Protein AF-A0A0N4VW70-F1 (afdb_monomer_lite)

Organism: Haemonchus placei (NCBI:txid6290)

pLDDT: mean 78.26, std 12.77, range [32.56, 92.62]

InterPro domains:
  IPR010796 B9-type C2 domain [PF07162] (6-115)
  IPR010796 B9-type C2 domain [PS51381] (1-99)
  IPR010796 B9-type C2 domain [PTHR12968] (7-115)

Radius of gyration: 17.06 Å; chains: 1; bounding box: 42×38×45 Å

Sequence (123 aa):
MFILFIVGGGWRVVEGAVEGQTQTDLPSVFDEAYFAHPIDLHLATKTIQGWPRIQLQVWHHDIYGRQELVGYGSLFLPSTAGEHEVLQLTCHIWRPKGSTREEVMQRFIGGGIQVCPLKLKDV

Foldseek 3Di:
DKKAKFADDFKDWPDFDRIDDFDFADPPDDPDGDRPDDGDTDMDGPDPPRAMKMKDWDWDQDPVRDIATPFIWMDGDDPDDDDDPCVPVPTDGDDDDDPPVQVVCCVPVNDHDDDDPPPPPDD

Structure (mmCIF, N/CA/C/O backbone):
data_AF-A0A0N4VW70-F1
#
_entry.id   AF-A0A0N4VW70-F1
#
loop_
_atom_site.group_PDB
_atom_site.id
_atom_site.type_symbol
_atom_site.label_atom_id
_atom_site.label_alt_id
_atom_site.label_comp_id
_atom_site.label_asym_id
_atom_site.label_entity_id
_atom_site.label_seq_id
_atom_site.pdbx_PDB_ins_code
_atom_site.Cartn_x
_atom_site.Cartn_y
_atom_site.Cartn_z
_atom_site.occupancy
_atom_site.B_iso_or_equiv
_atom_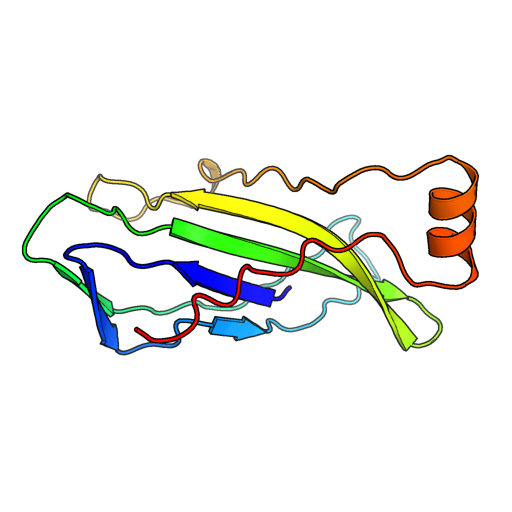site.auth_seq_id
_atom_site.auth_comp_id
_atom_site.auth_asym_id
_atom_site.auth_atom_id
_atom_site.pdbx_PDB_model_num
ATOM 1 N N . MET A 1 1 ? -0.886 0.480 -9.192 1.00 79.31 1 MET A N 1
ATOM 2 C CA . MET A 1 1 ? -0.409 0.398 -7.791 1.00 79.31 1 MET A CA 1
ATOM 3 C C . MET A 1 1 ? -1.079 -0.791 -7.128 1.00 79.31 1 MET A C 1
ATOM 5 O O . MET A 1 1 ? -2.234 -1.055 -7.422 1.00 79.31 1 MET A O 1
ATOM 9 N N . PHE A 1 2 ? -0.369 -1.527 -6.282 1.00 81.50 2 PHE A N 1
ATOM 10 C CA . PHE A 1 2 ? -0.953 -2.556 -5.425 1.00 81.50 2 PHE A CA 1
ATOM 11 C C . PHE A 1 2 ? -1.055 -2.008 -4.001 1.00 81.50 2 PHE A C 1
ATOM 13 O O . PHE A 1 2 ? -0.137 -1.333 -3.534 1.00 81.50 2 PHE A O 1
ATOM 20 N N . ILE A 1 3 ? -2.172 -2.258 -3.333 1.00 81.81 3 ILE A N 1
ATOM 21 C CA . ILE A 1 3 ? -2.476 -1.771 -1.989 1.00 81.81 3 ILE A CA 1
ATOM 22 C C . ILE A 1 3 ? -2.700 -2.989 -1.101 1.00 81.81 3 ILE A C 1
ATOM 24 O O . ILE A 1 3 ? -3.400 -3.920 -1.489 1.00 81.81 3 ILE A O 1
ATOM 28 N N . LEU A 1 4 ? -2.127 -2.960 0.097 1.00 82.69 4 LEU A N 1
ATOM 29 C CA . LEU A 1 4 ? -2.325 -3.957 1.138 1.00 82.69 4 LEU A CA 1
ATOM 30 C C . LEU A 1 4 ? -2.573 -3.254 2.476 1.00 82.69 4 LEU A C 1
ATOM 32 O O . LEU A 1 4 ? -1.771 -2.439 2.924 1.00 82.69 4 LEU A O 1
ATOM 36 N N . PHE A 1 5 ? -3.663 -3.593 3.144 1.00 81.88 5 PHE A N 1
ATOM 37 C CA . PHE A 1 5 ? -4.001 -3.133 4.481 1.00 81.88 5 PHE A CA 1
ATOM 38 C C . PHE A 1 5 ? -3.489 -4.119 5.517 1.00 81.88 5 PHE A C 1
ATOM 40 O O . PHE A 1 5 ? -3.857 -5.292 5.531 1.00 81.88 5 PHE A O 1
ATOM 47 N N . ILE A 1 6 ? -2.668 -3.613 6.433 1.00 82.50 6 ILE A N 1
ATOM 48 C CA . ILE A 1 6 ? -2.206 -4.361 7.593 1.00 82.50 6 ILE A CA 1
ATOM 49 C C . ILE A 1 6 ? -3.009 -3.901 8.806 1.00 82.50 6 ILE A C 1
ATOM 51 O O . ILE A 1 6 ? -2.887 -2.766 9.275 1.00 82.50 6 ILE A O 1
ATOM 55 N N . VAL A 1 7 ? -3.820 -4.819 9.318 1.00 81.50 7 VAL A N 1
ATOM 56 C CA . VAL A 1 7 ? -4.600 -4.683 10.550 1.00 81.50 7 VAL A CA 1
ATOM 57 C C . VAL A 1 7 ? -4.012 -5.610 11.612 1.00 81.50 7 VAL A C 1
ATOM 59 O O . VAL A 1 7 ? -3.734 -6.773 11.332 1.00 81.50 7 VAL A O 1
ATOM 62 N N . GLY A 1 8 ? -3.772 -5.098 12.822 1.00 75.00 8 GLY A N 1
ATOM 63 C CA . GLY A 1 8 ? -3.140 -5.859 13.904 1.00 75.00 8 GLY A CA 1
ATOM 64 C C . GLY A 1 8 ? -3.941 -5.857 15.207 1.00 75.00 8 GLY A C 1
ATOM 65 O O . GLY A 1 8 ? -4.747 -4.962 15.441 1.00 75.00 8 GLY A O 1
ATOM 66 N N . GLY A 1 9 ? -3.670 -6.854 16.061 1.00 68.81 9 GLY A N 1
ATOM 67 C CA . GLY A 1 9 ? -3.837 -6.901 17.531 1.00 68.81 9 GLY A CA 1
ATOM 68 C C . GLY A 1 9 ? -5.228 -6.734 18.164 1.00 68.81 9 GLY A C 1
ATOM 69 O O . GLY A 1 9 ? -5.540 -7.411 19.138 1.00 68.81 9 GLY A O 1
ATOM 70 N N . GLY A 1 10 ? -6.069 -5.850 17.643 1.00 80.44 10 GLY A N 1
ATOM 71 C CA . GLY A 1 10 ? -7.414 -5.565 18.149 1.00 80.44 10 GLY A CA 1
ATOM 72 C C . GLY A 1 10 ? -8.376 -5.024 17.093 1.00 80.44 10 GLY A C 1
ATOM 73 O O . GLY A 1 10 ? -9.562 -4.862 17.389 1.00 80.44 10 GLY A O 1
ATOM 74 N N . TRP A 1 11 ? -7.880 -4.793 15.875 1.00 87.69 11 TRP A N 1
ATOM 75 C CA . TRP A 1 11 ? -8.643 -4.317 14.731 1.00 87.69 11 TRP A CA 1
ATOM 76 C C . TRP A 1 11 ? -9.156 -5.488 13.898 1.00 87.69 11 TRP A C 1
ATOM 78 O O . TRP A 1 11 ? -8.424 -6.431 13.601 1.00 87.69 11 TRP A O 1
ATOM 88 N N . ARG A 1 12 ? -10.424 -5.416 13.504 1.00 89.56 12 ARG A N 1
ATOM 89 C CA . ARG A 1 12 ? -11.101 -6.395 12.659 1.00 89.56 12 ARG A CA 1
ATOM 90 C C . ARG A 1 12 ? -11.708 -5.692 11.458 1.00 89.56 12 ARG A C 1
ATOM 92 O O . ARG A 1 12 ? -12.385 -4.679 11.611 1.00 89.56 12 ARG A O 1
ATOM 99 N N . VAL A 1 13 ? -11.530 -6.291 10.290 1.00 90.31 13 VAL A N 1
ATOM 100 C CA . VAL A 1 13 ? -12.204 -5.874 9.061 1.00 90.31 13 VAL A CA 1
ATOM 101 C C . VAL A 1 13 ? -13.635 -6.393 9.106 1.00 90.31 13 VAL A C 1
ATOM 103 O O . VAL A 1 13 ? -13.862 -7.591 9.269 1.00 90.31 13 VAL A O 1
ATOM 106 N N . VAL A 1 14 ? -14.591 -5.474 9.059 1.00 92.62 14 VAL A N 1
ATOM 107 C CA . VAL A 1 14 ? -16.025 -5.772 9.006 1.00 92.62 14 VAL A CA 1
ATOM 108 C C . VAL A 1 14 ? -16.449 -5.963 7.556 1.00 92.62 14 VAL A C 1
ATOM 110 O O . VAL A 1 14 ? -17.165 -6.911 7.254 1.00 92.62 14 VAL A O 1
ATOM 113 N N . GLU A 1 15 ? -15.974 -5.083 6.676 1.00 90.56 15 GLU A N 1
ATOM 114 C CA . GLU A 1 15 ? -16.322 -5.049 5.260 1.00 90.56 15 GLU A CA 1
ATOM 115 C C . GLU A 1 15 ? -15.215 -4.343 4.462 1.00 90.56 15 GLU A C 1
ATOM 117 O O . GLU A 1 15 ? -14.439 -3.565 5.024 1.00 90.56 15 GLU A O 1
ATOM 122 N N . GLY A 1 16 ? -15.146 -4.615 3.159 1.00 88.94 16 GLY A N 1
ATOM 123 C CA . GLY A 1 16 ? -14.167 -4.028 2.247 1.00 88.94 16 GLY A CA 1
ATOM 124 C C . GLY A 1 16 ? -12.986 -4.947 1.939 1.00 88.94 16 GLY A C 1
ATOM 125 O O . GLY A 1 16 ? -12.798 -6.006 2.545 1.00 88.94 16 GLY A O 1
ATOM 126 N N . ALA A 1 17 ? -12.194 -4.541 0.949 1.00 86.81 17 ALA A N 1
ATOM 127 C CA . ALA A 1 17 ? -11.039 -5.300 0.489 1.00 86.81 17 ALA A CA 1
ATOM 128 C C . ALA A 1 17 ? -9.777 -4.875 1.250 1.00 86.81 17 ALA A C 1
ATOM 130 O O . ALA A 1 17 ? -9.395 -3.706 1.249 1.00 86.81 17 ALA A O 1
ATOM 131 N N . VAL A 1 18 ? -9.105 -5.841 1.880 1.00 86.81 18 VAL A N 1
ATOM 132 C CA . VAL A 1 18 ? -7.820 -5.610 2.564 1.00 86.81 18 VAL A CA 1
ATOM 133 C C . VAL A 1 18 ? -6.641 -5.578 1.605 1.00 86.81 18 VAL A C 1
ATOM 135 O O . VAL A 1 18 ? -5.570 -5.118 1.969 1.00 86.81 18 VAL A O 1
ATOM 138 N N . GLU A 1 19 ? -6.808 -6.061 0.384 1.00 88.44 19 GLU A N 1
ATOM 139 C CA . GLU A 1 19 ? -5.779 -6.029 -0.642 1.00 88.44 19 GLU A CA 1
ATOM 140 C C . GLU A 1 19 ? -6.410 -5.811 -2.010 1.00 88.44 19 GLU A C 1
ATOM 142 O O . GLU A 1 19 ? -7.575 -6.148 -2.233 1.00 88.44 19 GLU A O 1
ATOM 147 N N . GLY A 1 20 ? -5.648 -5.232 -2.931 1.00 86.38 20 GLY A N 1
ATOM 148 C CA . GLY A 1 20 ? -6.146 -4.984 -4.270 1.00 86.38 20 GLY A CA 1
ATOM 149 C C . GLY A 1 20 ? -5.144 -4.283 -5.167 1.00 86.38 20 GLY A C 1
ATOM 150 O O . GLY A 1 20 ? -4.129 -3.739 -4.729 1.00 86.38 20 GLY A O 1
ATOM 151 N N . GLN A 1 21 ? -5.457 -4.286 -6.456 1.00 86.81 21 GLN A N 1
ATOM 152 C CA . GLN A 1 21 ? -4.680 -3.603 -7.476 1.00 86.81 21 GLN A CA 1
ATOM 153 C C . GLN A 1 21 ? -5.516 -2.483 -8.088 1.00 86.81 21 GLN A C 1
ATOM 155 O O . GLN A 1 21 ? -6.641 -2.701 -8.529 1.00 86.81 21 GLN A O 1
ATOM 160 N N . THR A 1 22 ? -4.948 -1.283 -8.137 1.00 86.88 22 THR A N 1
ATOM 161 C CA . THR A 1 22 ? -5.546 -0.142 -8.832 1.00 86.88 22 THR A CA 1
ATOM 162 C C . THR A 1 22 ? -5.360 -0.265 -10.336 1.00 86.88 22 THR A C 1
ATOM 164 O O . THR A 1 22 ? -4.469 -0.978 -10.810 1.00 86.88 22 THR A O 1
ATOM 167 N N . GLN A 1 23 ? -6.103 0.549 -11.086 1.00 84.38 23 GLN A N 1
ATOM 168 C CA . GLN A 1 23 ? -5.824 0.752 -12.504 1.00 84.38 23 GLN A CA 1
ATOM 169 C C . GLN A 1 23 ? -4.378 1.222 -12.746 1.00 84.38 23 GLN A C 1
ATOM 171 O O . GLN A 1 23 ? -3.724 1.796 -11.859 1.00 84.38 23 GLN A O 1
ATOM 176 N N . THR A 1 24 ? -3.904 0.976 -13.964 1.00 85.38 24 THR A N 1
ATOM 177 C CA . THR A 1 24 ? -2.651 1.520 -14.488 1.00 85.38 24 THR A CA 1
ATOM 178 C C . THR A 1 24 ? -2.970 2.762 -15.299 1.00 85.38 24 THR A C 1
ATOM 180 O O . THR A 1 24 ? -3.727 2.689 -16.263 1.00 85.38 24 THR A O 1
ATOM 183 N N . ASP A 1 25 ? -2.388 3.886 -14.900 1.00 83.56 25 ASP A N 1
ATOM 184 C CA . ASP A 1 25 ? -2.452 5.116 -15.677 1.00 83.56 25 ASP A CA 1
ATOM 185 C C . ASP A 1 25 ? -1.410 5.091 -16.807 1.00 83.56 25 ASP A C 1
ATOM 187 O O . ASP A 1 25 ? -0.327 4.518 -16.648 1.00 83.56 25 ASP A O 1
ATOM 191 N N . LEU A 1 26 ? -1.742 5.708 -17.942 1.00 77.44 26 LEU A N 1
ATOM 192 C CA . LEU A 1 26 ? -0.814 5.971 -19.042 1.00 77.44 26 LEU A CA 1
ATOM 193 C C . LEU A 1 26 ? -0.727 7.488 -19.228 1.00 77.44 26 LEU A C 1
ATOM 195 O O . LEU A 1 26 ? -1.461 8.049 -20.053 1.00 77.44 26 LEU A O 1
ATOM 199 N N . PRO A 1 27 ? 0.157 8.164 -18.473 1.00 68.88 27 PRO A N 1
ATOM 200 C CA . PRO A 1 27 ? 0.323 9.601 -18.592 1.00 68.88 27 PRO A CA 1
ATOM 201 C C . PRO A 1 27 ? 0.853 9.932 -19.991 1.00 68.88 27 PRO A C 1
ATOM 203 O O . PRO A 1 27 ? 2.011 9.699 -20.322 1.00 68.88 27 PRO A O 1
ATOM 206 N N . SER A 1 28 ? -0.035 10.432 -20.849 1.00 63.78 28 SER A N 1
ATOM 207 C CA . SER A 1 28 ? 0.295 10.911 -22.199 1.00 63.78 28 SER A CA 1
ATOM 208 C C . SER A 1 28 ? 0.409 12.436 -22.264 1.00 63.78 28 SER A C 1
ATOM 210 O O . SER A 1 28 ? 0.938 12.968 -23.237 1.00 63.78 28 SER A O 1
ATOM 212 N N . VAL A 1 29 ? -0.086 13.133 -21.235 1.00 59.88 29 VAL A N 1
ATOM 213 C CA . VAL A 1 29 ? -0.258 14.597 -21.218 1.00 59.88 29 VAL A CA 1
ATOM 214 C C . VAL A 1 29 ? 0.318 15.253 -19.957 1.00 59.88 29 VAL A C 1
ATOM 216 O O . VAL A 1 29 ? 0.755 16.398 -20.025 1.00 59.88 29 VAL A O 1
ATOM 219 N N . PHE A 1 30 ? 0.355 14.550 -18.822 1.00 66.00 30 PHE A N 1
ATOM 220 C CA . PHE A 1 30 ? 0.825 15.084 -17.538 1.00 66.00 30 PHE A CA 1
ATOM 221 C C . PHE A 1 30 ? 2.098 14.373 -17.074 1.00 66.00 30 PHE A C 1
ATOM 223 O O . PHE A 1 30 ? 2.312 13.214 -17.411 1.00 66.00 30 PHE A O 1
ATOM 230 N N . ASP A 1 31 ? 2.921 15.064 -16.282 1.00 74.62 31 ASP A N 1
ATOM 231 C CA . ASP A 1 31 ? 4.164 14.520 -15.700 1.00 74.62 31 ASP A CA 1
ATOM 232 C C . ASP A 1 31 ? 3.899 13.678 -14.429 1.00 74.62 31 ASP A C 1
ATOM 234 O O . ASP A 1 31 ? 4.810 13.145 -13.798 1.00 74.62 31 ASP A O 1
ATOM 238 N N . GLU A 1 32 ? 2.624 13.554 -14.047 1.00 78.88 32 GLU A N 1
ATOM 239 C CA . GLU A 1 32 ? 2.146 12.839 -12.867 1.00 78.88 32 GLU A CA 1
ATOM 240 C C . GLU A 1 32 ? 1.194 11.711 -13.273 1.00 78.88 32 GLU A C 1
ATOM 242 O O . GLU A 1 32 ? 0.401 11.854 -14.205 1.00 78.88 32 GLU A O 1
ATOM 247 N N . ALA A 1 33 ? 1.258 10.594 -12.545 1.00 80.56 33 ALA A N 1
ATOM 248 C CA . ALA A 1 33 ? 0.342 9.471 -12.710 1.00 80.56 33 ALA A CA 1
ATOM 249 C C . ALA A 1 33 ? -0.743 9.506 -11.627 1.00 80.56 33 ALA A C 1
ATOM 251 O O . ALA A 1 33 ? -0.434 9.569 -10.433 1.00 80.56 33 ALA A O 1
ATOM 252 N N . TYR A 1 34 ? -2.008 9.391 -12.030 1.00 83.56 34 TYR A N 1
ATOM 253 C CA . TYR A 1 34 ? -3.149 9.398 -11.116 1.00 83.56 34 TYR A CA 1
ATOM 254 C C . TYR A 1 34 ? -3.767 8.003 -10.999 1.00 83.56 34 TYR A C 1
ATOM 256 O O . TYR A 1 34 ? -4.288 7.438 -11.958 1.00 83.56 34 TYR A O 1
ATOM 264 N N . PHE A 1 35 ? -3.769 7.437 -9.788 1.00 83.19 35 PHE A N 1
ATOM 265 C CA . PHE A 1 35 ? -4.399 6.130 -9.561 1.00 83.19 35 PHE A CA 1
ATOM 266 C C . PHE A 1 35 ? -5.928 6.200 -9.538 1.00 83.19 35 PHE A C 1
ATOM 268 O O . PHE A 1 35 ? -6.564 5.253 -9.989 1.00 83.19 35 PHE A O 1
ATOM 275 N N . ALA A 1 36 ? -6.496 7.286 -8.993 1.00 81.38 36 ALA A N 1
ATOM 276 C CA . ALA A 1 36 ? -7.938 7.571 -8.938 1.00 81.38 36 ALA A CA 1
ATOM 277 C C . ALA A 1 36 ? -8.827 6.365 -8.549 1.00 81.38 36 ALA A C 1
ATOM 279 O O . ALA A 1 36 ? -9.939 6.210 -9.048 1.00 81.38 36 ALA A O 1
ATOM 280 N N . HIS A 1 37 ? -8.330 5.489 -7.671 1.00 83.56 37 HIS A N 1
ATOM 281 C CA . HIS A 1 37 ? -9.024 4.269 -7.274 1.00 83.56 37 HIS A CA 1
ATOM 282 C C . HIS A 1 37 ? -9.647 4.461 -5.889 1.00 83.56 37 HIS A C 1
ATOM 284 O O . HIS A 1 37 ? -8.895 4.708 -4.940 1.00 83.56 37 HIS A O 1
ATOM 290 N N . PRO A 1 38 ? -10.983 4.377 -5.751 1.00 84.62 38 PRO A N 1
ATOM 291 C CA . PRO A 1 38 ? -11.623 4.485 -4.451 1.00 84.62 38 PRO A CA 1
ATOM 292 C C . PRO A 1 38 ? -11.243 3.281 -3.592 1.00 84.62 38 PRO A C 1
ATOM 294 O O . PRO A 1 38 ? -11.172 2.153 -4.079 1.00 84.62 38 PRO A O 1
ATOM 297 N N . ILE A 1 39 ? -11.001 3.527 -2.310 1.00 83.69 39 ILE A N 1
ATOM 298 C CA . ILE A 1 39 ? -10.699 2.483 -1.340 1.00 83.69 39 ILE A CA 1
ATOM 299 C C . ILE A 1 39 ? -11.706 2.614 -0.208 1.00 83.69 39 ILE A C 1
ATOM 301 O O . ILE A 1 39 ? -11.763 3.655 0.443 1.00 83.69 39 ILE A O 1
ATOM 305 N N . ASP A 1 40 ? -12.486 1.561 0.010 1.00 88.12 40 ASP A N 1
ATOM 306 C CA . ASP A 1 40 ? -13.487 1.489 1.070 1.00 88.12 40 ASP A CA 1
ATOM 307 C C . ASP A 1 40 ? -13.150 0.316 1.995 1.00 88.12 40 ASP A C 1
ATOM 309 O O . ASP A 1 40 ? -12.960 -0.821 1.545 1.00 88.12 40 ASP A O 1
ATOM 313 N N . LEU A 1 41 ? -13.004 0.6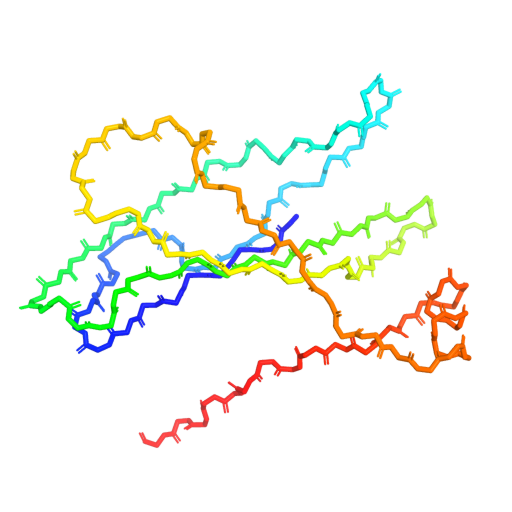16 3.285 1.00 88.38 41 LEU A N 1
ATOM 314 C CA . LEU A 1 41 ? -12.659 -0.356 4.309 1.00 88.38 41 LEU A CA 1
ATOM 315 C C . LEU A 1 41 ? -13.349 -0.001 5.623 1.00 88.38 41 LEU A C 1
ATOM 317 O O . LEU A 1 41 ? -13.068 1.026 6.244 1.00 88.38 41 LEU A O 1
ATOM 321 N N . HIS A 1 42 ? -14.189 -0.911 6.101 1.00 91.38 42 HIS A N 1
ATOM 322 C CA . HIS A 1 42 ? -14.863 -0.782 7.380 1.00 91.38 42 HIS A CA 1
ATOM 323 C C . HIS A 1 42 ? -14.100 -1.571 8.443 1.00 91.38 42 HIS A C 1
ATOM 325 O O . HIS A 1 42 ? -14.056 -2.804 8.429 1.00 91.38 42 HIS A O 1
ATOM 331 N N . LEU A 1 43 ? -13.510 -0.856 9.402 1.00 88.81 43 LEU A N 1
ATOM 332 C CA . LEU A 1 43 ? -12.783 -1.441 10.523 1.00 88.81 43 LEU A CA 1
ATOM 333 C C . LEU A 1 43 ? -13.537 -1.254 11.841 1.00 88.81 43 LEU A C 1
ATOM 335 O O . LEU A 1 43 ? -14.026 -0.172 12.148 1.00 88.81 43 LEU A O 1
ATOM 339 N N . ALA A 1 44 ? -13.555 -2.299 12.662 1.00 90.56 44 ALA A N 1
ATOM 340 C CA . ALA A 1 44 ? -14.007 -2.244 14.046 1.00 90.56 44 ALA A CA 1
ATOM 341 C C . ALA A 1 44 ? -12.850 -2.599 14.976 1.00 90.56 44 ALA A C 1
ATOM 343 O O . ALA A 1 44 ? -12.074 -3.509 14.686 1.00 90.56 44 ALA A O 1
ATOM 344 N N . THR A 1 45 ? -12.757 -1.932 16.124 1.00 90.12 45 THR A N 1
ATOM 345 C CA . THR A 1 45 ? -11.729 -2.244 17.117 1.00 90.12 45 THR A CA 1
ATOM 346 C C . THR A 1 45 ? -12.277 -2.320 18.533 1.00 90.12 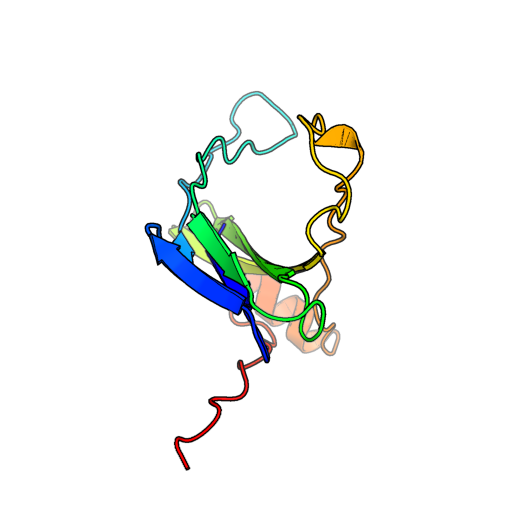45 THR A C 1
ATOM 348 O O . THR A 1 45 ? -13.264 -1.671 18.874 1.00 90.12 45 THR A O 1
ATOM 351 N N . LYS A 1 46 ? -11.614 -3.127 19.366 1.00 86.31 46 LYS A N 1
ATOM 352 C CA . LYS A 1 46 ? -11.805 -3.161 20.824 1.00 86.31 46 LYS A CA 1
ATOM 353 C C . LYS A 1 46 ? -10.645 -2.512 21.584 1.00 86.31 46 LYS A C 1
ATOM 355 O O . LYS A 1 46 ? -10.772 -2.274 22.781 1.00 86.31 46 LYS A O 1
ATOM 360 N N . THR A 1 47 ? -9.514 -2.256 20.920 1.00 85.00 47 THR A N 1
ATOM 361 C CA . THR A 1 47 ? -8.299 -1.702 21.535 1.00 85.00 47 THR A CA 1
ATOM 362 C C . THR A 1 47 ? -7.589 -0.738 20.578 1.00 85.00 47 THR A C 1
ATOM 364 O O . THR A 1 47 ? -7.722 -0.809 19.362 1.00 85.00 47 THR A O 1
ATOM 367 N N . ILE A 1 48 ? -6.791 0.183 21.109 1.00 82.31 48 ILE A N 1
ATOM 368 C CA . ILE A 1 48 ? -6.002 1.107 20.271 1.00 82.31 48 ILE A CA 1
ATOM 369 C C . ILE A 1 48 ? -4.688 0.446 19.799 1.00 82.31 48 ILE A C 1
ATOM 371 O O . ILE A 1 48 ? -4.007 0.946 18.905 1.00 82.31 48 ILE A O 1
ATOM 375 N N . GLN A 1 49 ? -4.329 -0.710 20.368 1.00 85.12 49 GLN A N 1
ATOM 376 C CA . GLN A 1 49 ? -3.118 -1.442 20.005 1.00 85.12 49 GLN A CA 1
ATOM 377 C C . GLN A 1 49 ? -3.207 -1.989 18.575 1.00 85.12 49 GLN A C 1
ATOM 379 O O . GLN A 1 49 ? -4.246 -2.491 18.154 1.00 85.12 49 GLN A O 1
ATOM 384 N N . GLY A 1 50 ? -2.093 -1.928 17.840 1.00 82.62 50 GLY A N 1
ATOM 385 C CA . GLY A 1 50 ? -2.033 -2.442 16.469 1.00 82.62 50 GLY A CA 1
ATOM 386 C C . GLY A 1 50 ? -2.750 -1.553 15.453 1.00 82.62 50 GLY A C 1
ATOM 387 O O . GLY A 1 50 ? -3.459 -2.072 14.596 1.00 82.62 50 GLY A O 1
ATOM 388 N N . TRP A 1 51 ? -2.570 -0.232 15.569 1.00 86.81 51 TRP A N 1
ATOM 389 C CA . TRP A 1 51 ? -3.199 0.766 14.702 1.00 86.81 51 TRP A CA 1
ATOM 390 C C . TRP A 1 51 ? -3.092 0.406 13.208 1.00 86.81 51 TRP A C 1
ATOM 392 O O . TRP A 1 51 ? -2.005 0.017 12.760 1.00 86.81 51 TRP A O 1
ATOM 402 N N . PRO A 1 52 ? -4.185 0.543 12.434 1.00 87.31 52 PRO A N 1
ATOM 403 C CA . PRO A 1 52 ? -4.211 0.171 11.029 1.00 87.31 52 PRO A CA 1
ATOM 404 C C . PRO A 1 52 ? -3.184 0.952 10.211 1.00 87.31 52 PRO A C 1
ATOM 406 O O . PRO A 1 52 ? -2.973 2.160 10.376 1.00 87.31 52 PRO A O 1
ATOM 409 N N . ARG A 1 53 ? -2.550 0.231 9.291 1.00 86.31 53 ARG A N 1
ATOM 410 C CA . ARG A 1 53 ? -1.525 0.750 8.394 1.00 86.31 53 ARG A CA 1
ATOM 411 C C . ARG A 1 53 ? -1.836 0.324 6.968 1.00 86.31 53 ARG A C 1
ATOM 413 O O . ARG A 1 53 ? -2.187 -0.826 6.724 1.00 86.31 53 ARG A O 1
ATOM 420 N N . ILE A 1 54 ? -1.624 1.232 6.027 1.00 86.06 54 ILE A N 1
ATOM 421 C CA . ILE A 1 54 ? -1.659 0.940 4.598 1.0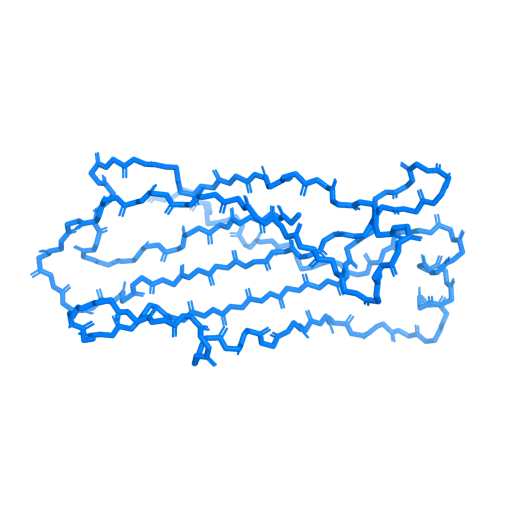0 86.06 54 ILE A CA 1
ATOM 422 C C . ILE A 1 54 ? -0.229 0.712 4.119 1.00 86.06 54 ILE A C 1
ATOM 424 O O . ILE A 1 54 ? 0.671 1.511 4.386 1.00 86.06 54 ILE A O 1
ATOM 428 N N . GLN A 1 55 ? -0.021 -0.388 3.413 1.00 88.25 55 GLN A N 1
ATOM 429 C CA . GLN A 1 55 ? 1.177 -0.679 2.648 1.00 88.25 55 GLN A CA 1
ATOM 430 C C . GLN A 1 55 ? 0.856 -0.544 1.164 1.00 88.25 55 GLN A C 1
ATOM 432 O O . GLN A 1 55 ? -0.171 -1.010 0.679 1.00 88.25 55 GLN A O 1
ATOM 437 N N . LEU A 1 56 ? 1.748 0.111 0.440 1.00 87.25 56 LEU A N 1
ATOM 438 C CA . LEU A 1 56 ? 1.600 0.384 -0.979 1.00 87.25 56 LEU A CA 1
ATOM 439 C C . LEU A 1 56 ? 2.774 -0.242 -1.717 1.00 87.25 56 LEU A C 1
ATOM 441 O O . LEU A 1 56 ? 3.907 -0.200 -1.244 1.00 87.25 56 LEU A O 1
ATOM 445 N N . GLN A 1 57 ? 2.515 -0.792 -2.892 1.00 89.19 57 GLN A N 1
ATOM 446 C CA . GLN A 1 57 ? 3.545 -1.168 -3.849 1.00 89.19 57 GLN A CA 1
ATOM 447 C C . GLN A 1 57 ? 3.263 -0.437 -5.151 1.00 89.19 57 GLN A C 1
ATOM 449 O O . GLN A 1 57 ? 2.201 -0.586 -5.764 1.00 89.19 57 GLN A O 1
ATOM 454 N N . VAL A 1 58 ? 4.213 0.380 -5.581 1.00 88.44 58 VAL A N 1
ATOM 455 C CA . VAL A 1 58 ? 4.089 1.134 -6.823 1.00 88.44 58 VAL A CA 1
ATOM 456 C C . VAL A 1 58 ? 4.793 0.356 -7.919 1.00 88.44 58 VAL A C 1
ATOM 458 O O . VAL A 1 58 ? 5.957 -0.017 -7.786 1.00 88.44 58 VAL A O 1
ATOM 461 N N . TRP A 1 59 ? 4.063 0.112 -9.000 1.00 86.94 59 TRP A N 1
ATOM 462 C CA . TRP A 1 59 ? 4.525 -0.631 -10.163 1.00 86.94 59 TRP A CA 1
ATOM 463 C C . TRP A 1 59 ? 4.457 0.280 -11.382 1.00 86.94 59 TRP A C 1
ATOM 465 O O . TRP A 1 59 ? 3.467 0.988 -11.566 1.00 86.94 59 TRP A O 1
ATOM 475 N N . HIS A 1 60 ? 5.506 0.244 -12.191 1.00 84.31 60 HIS A N 1
ATOM 476 C CA . HIS A 1 60 ? 5.621 0.937 -13.461 1.00 84.31 60 HIS A CA 1
ATOM 477 C C . HIS A 1 60 ? 5.396 -0.063 -14.592 1.00 84.31 60 HIS A C 1
ATOM 479 O O . HIS A 1 60 ? 5.920 -1.179 -14.558 1.00 84.31 60 HIS A O 1
ATOM 485 N N . HIS A 1 61 ? 4.603 0.335 -15.582 1.00 84.25 61 HIS A N 1
ATOM 486 C CA . HIS A 1 61 ? 4.384 -0.449 -16.785 1.00 84.25 61 HIS A CA 1
ATOM 487 C C . HIS A 1 61 ? 5.160 0.183 -17.938 1.00 84.25 61 HIS A C 1
ATOM 489 O O . HIS A 1 61 ? 4.905 1.326 -18.299 1.00 84.25 61 HIS A O 1
ATOM 495 N N . ASP A 1 62 ? 6.130 -0.548 -18.477 1.00 78.00 62 ASP A N 1
ATOM 496 C CA . ASP A 1 62 ? 6.979 -0.068 -19.566 1.00 78.00 62 ASP A CA 1
ATOM 497 C C . ASP A 1 62 ? 6.306 -0.265 -20.935 1.00 78.00 62 ASP A C 1
ATOM 499 O O . ASP A 1 62 ? 5.432 -1.118 -21.098 1.00 78.00 62 ASP A O 1
ATOM 503 N N . ILE A 1 63 ? 6.775 0.460 -21.952 1.00 74.19 63 ILE A N 1
ATOM 504 C CA . ILE A 1 63 ? 6.264 0.413 -23.335 1.00 74.19 63 ILE A CA 1
ATOM 505 C C . ILE A 1 63 ? 6.346 -0.986 -23.966 1.00 74.19 63 ILE A C 1
ATOM 507 O O . ILE A 1 63 ? 5.628 -1.294 -24.912 1.00 74.19 63 ILE A O 1
ATOM 511 N N . TYR A 1 64 ? 7.218 -1.846 -23.434 1.00 78.25 64 TYR A N 1
ATOM 512 C CA . TYR A 1 64 ? 7.378 -3.238 -23.857 1.00 78.25 64 TYR A CA 1
ATOM 513 C C . TYR A 1 64 ? 6.425 -4.202 -23.131 1.00 78.25 64 TYR A C 1
ATOM 515 O O . TYR A 1 64 ? 6.615 -5.414 -23.195 1.00 78.25 64 TYR A O 1
ATOM 523 N N . GLY A 1 65 ? 5.444 -3.688 -22.383 1.00 75.56 65 GLY A N 1
ATOM 524 C CA . GLY A 1 65 ? 4.478 -4.491 -21.632 1.00 75.56 65 GLY A CA 1
ATOM 525 C C . GLY A 1 65 ? 5.030 -5.100 -20.337 1.00 75.56 65 GLY A C 1
ATOM 526 O O . GLY A 1 65 ? 4.383 -5.951 -19.727 1.00 75.56 65 GLY A O 1
ATOM 527 N N . ARG A 1 66 ? 6.227 -4.695 -19.900 1.00 80.81 66 ARG A N 1
ATOM 528 C CA . ARG A 1 66 ? 6.866 -5.211 -18.679 1.00 80.81 66 ARG A CA 1
ATOM 529 C C . ARG A 1 66 ? 6.335 -4.484 -17.446 1.00 80.81 66 ARG A C 1
ATOM 531 O O . ARG A 1 66 ? 6.102 -3.281 -17.494 1.00 80.81 66 ARG A O 1
ATOM 538 N N . GLN A 1 67 ? 6.154 -5.208 -16.342 1.00 81.38 67 GLN A N 1
ATOM 539 C CA . GLN A 1 67 ? 5.816 -4.621 -15.042 1.00 81.38 67 GLN A CA 1
ATOM 540 C C . GLN A 1 67 ? 7.037 -4.626 -14.126 1.00 81.38 67 GLN A C 1
ATOM 542 O O . GLN A 1 67 ? 7.588 -5.680 -13.811 1.00 81.38 67 GLN A O 1
ATOM 547 N N . GLU A 1 68 ? 7.446 -3.439 -13.694 1.00 82.06 68 GLU A N 1
ATOM 548 C CA . GLU A 1 68 ? 8.603 -3.234 -12.831 1.00 82.06 68 GLU A CA 1
ATOM 549 C C . GLU A 1 68 ? 8.176 -2.607 -11.511 1.00 82.06 68 GLU A C 1
ATOM 551 O O . GLU A 1 68 ? 7.431 -1.630 -11.472 1.00 82.06 68 GLU A O 1
ATOM 556 N N . LEU A 1 69 ? 8.666 -3.162 -10.407 1.00 84.62 69 LEU A N 1
ATOM 557 C CA . LEU A 1 69 ? 8.434 -2.587 -9.093 1.00 84.62 69 LEU A CA 1
ATOM 558 C C . LEU A 1 69 ? 9.282 -1.318 -8.925 1.00 84.62 69 LEU A C 1
ATOM 560 O O . LEU A 1 69 ? 10.512 -1.375 -8.940 1.00 84.62 69 LEU A O 1
ATOM 564 N N . VAL A 1 70 ? 8.611 -0.192 -8.695 1.00 85.50 70 VAL A N 1
ATOM 565 C CA . VAL A 1 70 ? 9.235 1.106 -8.405 1.00 85.50 70 VAL A CA 1
ATOM 566 C C . VAL A 1 70 ? 9.616 1.197 -6.934 1.00 85.50 70 VAL A C 1
ATOM 568 O O . VAL A 1 70 ? 10.680 1.709 -6.601 1.00 85.50 70 VAL A O 1
ATOM 571 N N . GLY A 1 71 ? 8.775 0.681 -6.040 1.00 87.19 71 GLY A N 1
ATOM 572 C CA . GLY A 1 71 ? 9.084 0.633 -4.618 1.00 87.19 71 GLY A CA 1
ATOM 573 C C . GLY A 1 71 ? 7.870 0.397 -3.735 1.00 87.19 71 GLY A C 1
ATOM 574 O O . GLY A 1 71 ? 6.757 0.158 -4.207 1.00 87.19 71 GLY A O 1
ATOM 575 N N . TYR A 1 72 ? 8.118 0.480 -2.436 1.00 89.75 72 TYR A N 1
ATOM 576 C CA . TYR A 1 72 ? 7.174 0.226 -1.363 1.00 89.75 72 TYR A CA 1
ATOM 577 C C . TYR A 1 72 ? 6.892 1.507 -0.583 1.00 89.75 72 TYR A C 1
ATOM 579 O O . TYR A 1 72 ? 7.790 2.303 -0.328 1.00 89.75 72 TYR A O 1
ATOM 587 N N . GLY A 1 73 ? 5.649 1.681 -0.164 1.00 88.25 73 GLY A N 1
ATOM 588 C CA . GLY A 1 73 ? 5.202 2.733 0.736 1.00 88.25 73 GLY A CA 1
ATOM 589 C C . GLY A 1 73 ? 4.540 2.130 1.968 1.00 88.25 73 GLY A C 1
ATOM 590 O O . GLY A 1 73 ? 3.993 1.029 1.924 1.00 88.25 73 GLY A O 1
ATOM 591 N N . SER A 1 74 ? 4.596 2.838 3.088 1.00 87.44 74 SE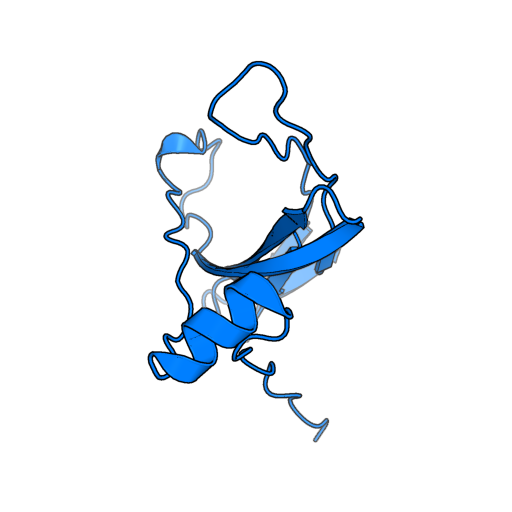R A N 1
ATOM 592 C CA . SER A 1 74 ? 3.894 2.457 4.311 1.00 87.44 74 SER A CA 1
ATOM 593 C C . SER A 1 74 ? 3.430 3.716 5.026 1.00 87.44 74 SER A C 1
ATOM 595 O O . SER A 1 74 ? 4.247 4.590 5.302 1.00 87.44 74 SER A O 1
ATOM 597 N N . LEU A 1 75 ? 2.151 3.785 5.378 1.00 87.00 75 LEU A N 1
ATOM 598 C CA . LEU A 1 75 ? 1.553 4.922 6.079 1.00 87.00 75 LEU A CA 1
ATOM 599 C C . LEU A 1 75 ? 0.539 4.447 7.125 1.00 87.00 75 LEU A C 1
ATOM 601 O O . LEU A 1 75 ? -0.149 3.446 6.933 1.00 87.00 75 LEU A O 1
ATOM 605 N N . PHE A 1 76 ? 0.458 5.154 8.246 1.00 85.62 76 PHE A N 1
ATOM 606 C CA . PHE A 1 76 ? -0.572 4.917 9.257 1.00 85.62 76 PHE A CA 1
ATOM 607 C C . PHE A 1 76 ? -1.807 5.761 8.951 1.00 85.62 76 PHE A C 1
ATOM 609 O O . PHE A 1 76 ? -1.677 6.866 8.426 1.00 85.62 76 PHE A O 1
ATOM 616 N N . LEU A 1 77 ? -2.993 5.257 9.298 1.00 83.44 77 LEU A N 1
ATOM 617 C CA . LEU A 1 77 ? -4.213 6.058 9.195 1.00 83.44 77 LEU A CA 1
ATOM 618 C C . LEU A 1 77 ? -4.203 7.206 10.226 1.00 83.44 77 LEU A C 1
ATOM 620 O O . LEU A 1 77 ? -3.694 7.003 11.331 1.00 83.44 77 LEU A O 1
ATOM 624 N N . PRO A 1 78 ? -4.770 8.386 9.920 1.00 83.00 78 PRO A N 1
ATOM 625 C CA . PRO A 1 78 ? -4.952 9.447 10.908 1.00 83.00 78 PRO A CA 1
ATOM 626 C C . PRO A 1 78 ? -5.787 8.967 12.102 1.00 83.00 78 PRO A C 1
ATOM 628 O O . PRO A 1 78 ? -6.794 8.284 11.931 1.00 83.00 78 PRO A O 1
ATOM 631 N N . SER A 1 79 ? -5.380 9.331 13.320 1.00 79.00 79 SER A N 1
ATOM 632 C CA . SER A 1 79 ? -6.086 8.968 14.560 1.00 79.00 79 SER A CA 1
ATOM 633 C C . SER A 1 79 ? -7.248 9.896 14.917 1.00 79.00 79 SER A C 1
ATOM 635 O O . SER A 1 79 ? -8.006 9.607 15.843 1.00 79.00 79 SER A O 1
ATOM 637 N N . THR A 1 80 ? -7.401 10.998 14.189 1.00 81.81 80 THR A N 1
ATOM 638 C CA . THR A 1 80 ? -8.466 11.981 14.393 1.00 81.81 80 THR A CA 1
ATOM 639 C C . THR A 1 80 ? -9.650 11.655 13.488 1.00 81.81 80 THR A C 1
ATOM 641 O O . THR A 1 80 ? -9.465 11.405 12.300 1.00 81.81 80 THR A O 1
ATOM 644 N N . ALA A 1 81 ? -10.873 11.693 14.016 1.00 78.56 81 ALA A N 1
ATOM 645 C CA . ALA A 1 81 ? -12.078 11.547 13.201 1.00 78.56 81 ALA A CA 1
ATOM 646 C C . ALA A 1 81 ? -12.315 12.794 12.331 1.00 78.56 81 ALA A C 1
ATOM 648 O O . ALA A 1 81 ? -12.062 13.913 12.774 1.00 78.56 81 ALA A O 1
ATOM 649 N N . GLY A 1 82 ? -12.823 12.599 11.116 1.00 77.75 82 GLY A N 1
ATOM 650 C CA . GLY A 1 82 ? -13.153 13.676 10.183 1.00 77.75 82 GLY A CA 1
ATOM 651 C C . GLY A 1 82 ? -12.718 13.366 8.756 1.00 77.75 82 GLY A C 1
ATOM 652 O O . GLY A 1 82 ? -12.067 12.353 8.496 1.00 77.75 82 GLY A O 1
ATOM 653 N N . GLU A 1 83 ? -13.081 14.256 7.840 1.00 70.12 83 GLU A N 1
ATOM 654 C CA . GLU A 1 83 ? -12.543 14.256 6.485 1.00 70.12 83 GLU A CA 1
ATOM 655 C C . GLU A 1 83 ? -11.167 14.911 6.520 1.00 70.12 83 GLU A C 1
ATOM 657 O O . GLU A 1 83 ? -11.025 16.112 6.752 1.00 70.12 83 GLU A O 1
ATOM 662 N N . HIS A 1 84 ? -10.137 14.097 6.331 1.00 69.31 84 HIS A N 1
ATOM 663 C CA . HIS A 1 84 ? -8.788 14.595 6.127 1.00 69.31 84 HIS A CA 1
ATOM 664 C C . HIS A 1 84 ? -8.574 14.652 4.625 1.00 69.31 84 HIS A C 1
ATOM 666 O O . HIS A 1 84 ? -8.380 13.610 3.996 1.00 69.31 84 HIS A O 1
ATOM 672 N N . GLU A 1 85 ? -8.632 15.849 4.038 1.00 59.75 85 GLU A N 1
ATOM 673 C CA . GLU A 1 85 ? -8.148 16.022 2.672 1.00 59.75 85 GLU A CA 1
ATOM 674 C C . GLU A 1 85 ? -6.689 15.549 2.633 1.00 59.75 85 GLU A C 1
ATOM 676 O O . GLU A 1 85 ? -5.819 16.024 3.364 1.00 59.75 85 GLU A O 1
ATOM 681 N N . VAL A 1 86 ? -6.455 14.542 1.797 1.00 48.91 86 VAL A N 1
ATOM 682 C CA . VAL A 1 86 ? -5.304 13.626 1.745 1.00 48.91 86 VAL A CA 1
ATOM 683 C C . VAL A 1 86 ? -3.947 14.320 1.465 1.00 48.91 86 VAL A C 1
ATOM 685 O O . VAL A 1 86 ? -2.915 13.660 1.379 1.00 48.91 86 VAL A O 1
ATOM 688 N N . LEU A 1 87 ? -3.888 15.657 1.435 1.00 42.44 87 LEU A N 1
ATOM 689 C CA . LEU A 1 87 ? -2.671 16.468 1.279 1.00 42.44 87 LEU A CA 1
ATOM 690 C C . LEU A 1 87 ? -1.637 16.322 2.417 1.00 42.44 87 LEU A C 1
ATOM 692 O O . LEU A 1 87 ? -0.491 16.722 2.234 1.00 42.44 87 LEU A O 1
ATOM 696 N N . GLN A 1 88 ? -1.985 15.736 3.572 1.00 48.97 88 GLN A N 1
ATOM 697 C CA . GLN A 1 88 ? -1.021 15.454 4.654 1.00 48.97 88 GLN A CA 1
ATOM 698 C C . GLN A 1 88 ? -0.512 14.003 4.708 1.00 48.97 88 GLN A C 1
ATOM 700 O O . GLN A 1 88 ? 0.343 13.685 5.535 1.00 48.97 88 GLN A O 1
ATOM 705 N N . LEU A 1 89 ? -0.978 13.116 3.822 1.00 60.81 89 LEU A N 1
ATOM 706 C CA . LEU A 1 89 ? -0.519 11.723 3.749 1.00 60.81 89 LEU A CA 1
ATOM 707 C C . LEU A 1 89 ? 0.465 11.542 2.589 1.00 60.81 89 LEU A C 1
ATOM 709 O O . LEU A 1 89 ? 0.254 10.746 1.676 1.00 60.81 89 LEU A O 1
ATOM 713 N N . THR A 1 90 ? 1.581 12.270 2.635 1.00 69.88 90 THR A N 1
ATOM 714 C CA . THR A 1 90 ? 2.699 12.039 1.715 1.00 69.88 90 THR A CA 1
ATOM 715 C C . THR A 1 90 ? 3.374 10.719 2.076 1.00 69.88 90 THR A C 1
ATOM 717 O O . THR A 1 90 ? 4.163 10.634 3.018 1.00 69.88 90 THR A O 1
ATOM 720 N N . CYS A 1 91 ? 3.056 9.655 1.339 1.00 78.19 91 CYS A N 1
ATOM 721 C CA . CYS A 1 91 ? 3.738 8.377 1.495 1.00 78.19 91 CYS A CA 1
ATOM 722 C C . CYS A 1 91 ? 5.039 8.385 0.689 1.00 78.19 91 CYS A C 1
ATOM 724 O O . CYS A 1 91 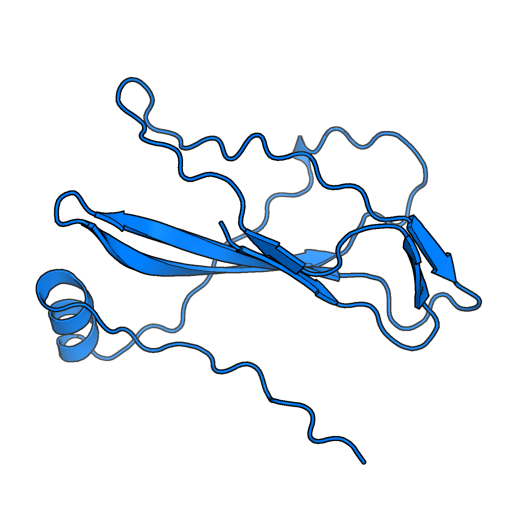? 5.026 8.318 -0.540 1.00 78.19 91 CYS A O 1
ATOM 726 N N . HIS A 1 92 ? 6.176 8.450 1.379 1.00 83.56 92 HIS A N 1
ATOM 727 C CA . HIS A 1 92 ? 7.470 8.296 0.726 1.00 83.56 92 HIS A CA 1
ATOM 728 C C . HIS A 1 92 ? 7.668 6.846 0.280 1.00 83.56 92 HIS A C 1
ATOM 730 O O . HIS A 1 92 ? 7.650 5.917 1.092 1.00 83.56 92 HIS A O 1
ATOM 736 N N . ILE A 1 93 ? 7.877 6.669 -1.023 1.00 87.38 93 ILE A N 1
ATOM 737 C CA . ILE A 1 93 ? 8.171 5.371 -1.620 1.00 87.38 93 ILE A CA 1
ATOM 738 C C . ILE A 1 93 ? 9.668 5.096 -1.502 1.00 87.38 93 ILE A C 1
ATOM 740 O O . ILE A 1 93 ? 10.500 5.931 -1.853 1.00 87.38 93 ILE A O 1
ATOM 744 N N . TRP A 1 94 ? 10.016 3.910 -1.019 1.00 86.06 94 TRP A N 1
ATOM 745 C CA . TRP A 1 94 ? 11.390 3.453 -0.862 1.00 86.06 94 TRP A CA 1
ATOM 746 C C . TRP A 1 94 ? 11.590 2.106 -1.554 1.00 86.06 94 TRP A C 1
ATOM 748 O O . TRP A 1 94 ? 10.668 1.304 -1.695 1.00 86.06 94 TRP A O 1
ATOM 758 N N . ARG A 1 95 ? 12.821 1.828 -1.979 1.00 86.50 95 ARG A N 1
ATOM 759 C CA . ARG A 1 95 ? 13.216 0.518 -2.504 1.00 86.50 95 ARG A CA 1
ATOM 760 C C . ARG A 1 95 ? 14.614 0.160 -2.008 1.00 86.50 95 ARG A C 1
ATOM 762 O O . ARG A 1 95 ? 15.444 1.064 -1.885 1.00 86.50 95 ARG A O 1
ATOM 769 N N . PRO A 1 96 ? 14.900 -1.119 -1.723 1.00 82.75 96 PRO A N 1
ATOM 770 C CA . PRO A 1 96 ? 16.268 -1.545 -1.472 1.00 82.75 96 PRO A CA 1
ATOM 771 C C . PRO A 1 96 ? 17.108 -1.299 -2.731 1.00 82.75 96 PRO A C 1
ATOM 773 O O . PRO A 1 96 ? 16.675 -1.601 -3.843 1.00 82.75 96 PRO A O 1
ATOM 776 N N . LYS A 1 97 ? 18.297 -0.720 -2.553 1.00 79.94 97 LYS A N 1
ATOM 777 C CA . LYS A 1 97 ? 19.239 -0.462 -3.644 1.00 79.94 97 LYS A CA 1
ATOM 778 C C . LYS A 1 97 ? 20.221 -1.625 -3.747 1.00 79.94 97 LYS A C 1
ATOM 780 O O . LYS A 1 97 ? 20.842 -1.981 -2.745 1.00 79.94 97 LYS A O 1
ATOM 785 N N . GLY A 1 98 ? 20.347 -2.199 -4.940 1.00 80.75 98 GLY A N 1
ATOM 786 C CA . GLY A 1 98 ? 21.321 -3.252 -5.222 1.00 80.75 98 GLY A CA 1
ATOM 787 C C . GLY A 1 98 ? 22.717 -2.709 -5.533 1.00 80.75 98 GLY A C 1
ATOM 788 O O . GLY A 1 98 ? 22.989 -1.506 -5.473 1.00 80.75 98 GLY A O 1
ATOM 789 N N . SER A 1 99 ? 23.618 -3.613 -5.907 1.00 83.88 99 SER A N 1
ATOM 790 C CA . SER A 1 99 ? 24.896 -3.271 -6.533 1.00 83.88 99 SER A CA 1
ATOM 791 C C . SER A 1 99 ? 24.686 -2.586 -7.891 1.00 83.88 99 SER A C 1
ATOM 793 O O . SER A 1 99 ? 23.659 -2.760 -8.545 1.00 83.88 99 SER A O 1
ATOM 795 N N . THR A 1 100 ? 25.683 -1.838 -8.380 1.00 82.56 100 THR A N 1
ATOM 796 C CA . THR A 1 100 ? 25.600 -1.139 -9.680 1.00 82.56 100 THR A CA 1
ATOM 797 C C . THR A 1 100 ? 25.242 -2.080 -10.831 1.00 82.56 100 THR A C 1
ATOM 799 O O . THR A 1 100 ? 24.484 -1.709 -11.722 1.00 82.56 100 THR A O 1
ATOM 802 N N . ARG A 1 101 ? 25.756 -3.317 -10.804 1.00 84.06 101 ARG A N 1
ATOM 803 C CA . ARG A 1 101 ? 25.433 -4.334 -11.808 1.00 84.06 101 ARG A CA 1
ATOM 804 C C . ARG A 1 101 ? 23.958 -4.728 -11.755 1.00 84.06 101 ARG A C 1
ATOM 806 O O . ARG A 1 101 ? 23.341 -4.847 -12.806 1.00 84.06 101 ARG A O 1
ATOM 813 N N . GLU A 1 102 ? 23.407 -4.926 -10.563 1.00 83.12 102 GLU A N 1
ATOM 814 C CA . GLU A 1 102 ? 22.001 -5.300 -10.373 1.00 83.12 102 GLU A CA 1
ATOM 815 C C . GLU A 1 102 ? 21.058 -4.170 -10.787 1.00 83.12 102 GLU A C 1
ATOM 817 O O . GLU A 1 102 ? 20.062 -4.439 -11.442 1.00 83.12 102 GLU A O 1
ATOM 822 N N . GLU A 1 103 ? 21.403 -2.910 -10.512 1.00 82.75 103 GLU A N 1
ATOM 823 C CA . GLU A 1 103 ? 20.620 -1.753 -10.972 1.00 82.75 103 GLU A CA 1
ATOM 824 C C . GLU A 1 103 ? 20.611 -1.638 -12.506 1.00 82.75 103 GLU A C 1
ATOM 826 O O . GLU A 1 103 ? 19.568 -1.393 -13.112 1.00 82.75 103 GLU A O 1
ATOM 831 N N . VAL A 1 104 ? 21.761 -1.868 -13.154 1.00 82.19 104 VAL A N 1
ATOM 832 C CA . VAL A 1 104 ? 21.851 -1.911 -14.623 1.00 82.19 104 VAL A CA 1
ATOM 833 C C . VAL A 1 104 ? 21.031 -3.081 -15.170 1.00 82.19 104 VAL A C 1
ATOM 835 O O . VAL A 1 104 ? 20.226 -2.897 -16.080 1.00 82.19 104 VAL A O 1
ATOM 838 N N . MET A 1 105 ? 21.181 -4.279 -14.605 1.00 80.38 105 MET A N 1
ATOM 839 C CA . MET A 1 105 ? 20.409 -5.449 -15.030 1.00 80.38 105 MET A CA 1
ATOM 840 C C . MET A 1 105 ? 18.906 -5.230 -14.858 1.00 80.38 105 MET A C 1
ATOM 842 O O . MET A 1 105 ? 18.157 -5.483 -15.798 1.00 80.38 105 MET A O 1
ATOM 846 N N . GLN A 1 106 ? 18.471 -4.688 -13.721 1.00 79.75 106 GLN A N 1
ATOM 847 C CA . GLN A 1 106 ? 17.072 -4.369 -13.467 1.00 79.75 106 GLN A CA 1
ATOM 848 C C . GLN A 1 106 ? 16.529 -3.398 -14.517 1.00 79.75 106 GLN A C 1
ATOM 850 O O . GLN A 1 106 ? 15.432 -3.618 -15.013 1.00 79.75 106 GLN A O 1
ATOM 855 N N . ARG A 1 107 ? 17.296 -2.369 -14.903 1.00 75.56 107 ARG A N 1
ATOM 856 C CA . ARG A 1 107 ? 16.838 -1.364 -15.871 1.00 75.56 107 ARG A CA 1
ATOM 857 C C . ARG A 1 107 ? 16.679 -1.896 -17.298 1.00 75.56 107 ARG A C 1
ATOM 859 O O . ARG A 1 107 ? 15.831 -1.396 -18.030 1.00 75.56 107 ARG A O 1
ATOM 866 N N . PHE A 1 108 ? 17.517 -2.844 -17.718 1.00 75.62 108 PHE A N 1
ATOM 867 C CA . PHE A 1 108 ? 17.530 -3.327 -19.107 1.00 75.62 108 PHE A CA 1
ATOM 868 C C . PHE A 1 108 ? 16.809 -4.666 -19.290 1.00 75.62 108 PHE A C 1
ATOM 870 O O . PHE A 1 108 ? 16.069 -4.856 -20.259 1.00 75.62 108 PHE A O 1
ATOM 877 N N . ILE A 1 109 ? 17.030 -5.598 -18.366 1.00 74.38 109 ILE A N 1
ATOM 878 C CA . ILE A 1 109 ? 16.544 -6.980 -18.431 1.00 74.38 109 ILE A CA 1
ATOM 879 C C . ILE A 1 109 ? 15.243 -7.126 -17.630 1.00 74.38 109 ILE A C 1
ATOM 881 O O . ILE A 1 109 ? 14.385 -7.930 -17.994 1.00 74.38 109 ILE A O 1
ATOM 885 N N . GLY A 1 110 ? 15.054 -6.301 -16.599 1.00 69.06 110 GLY A N 1
ATOM 886 C CA . GLY A 1 110 ? 14.022 -6.500 -15.587 1.00 69.06 110 GLY A CA 1
ATOM 887 C C . GLY A 1 110 ? 14.491 -7.471 -14.498 1.00 69.06 110 GLY A C 1
ATOM 888 O O . GLY A 1 110 ? 15.508 -8.150 -14.637 1.00 69.06 110 GLY A O 1
ATOM 889 N N . GLY A 1 111 ? 13.747 -7.530 -13.392 1.00 69.88 111 GLY A N 1
ATOM 890 C CA . GLY A 1 111 ? 14.106 -8.348 -12.227 1.00 69.88 111 GLY A CA 1
ATOM 891 C C . GLY A 1 111 ? 15.042 -7.611 -11.268 1.00 69.88 111 GLY A C 1
ATOM 892 O O . GLY A 1 111 ? 16.261 -7.693 -11.373 1.00 69.88 111 GLY A O 1
ATOM 893 N N . GLY A 1 112 ? 14.442 -6.879 -10.327 1.00 68.81 112 GLY A N 1
ATOM 894 C CA . GLY A 1 112 ? 15.137 -6.187 -9.241 1.00 68.81 112 GLY A CA 1
ATOM 895 C C . GLY A 1 112 ? 15.056 -6.936 -7.916 1.00 68.81 112 GLY A C 1
ATOM 896 O O . GLY A 1 112 ? 14.263 -7.866 -7.762 1.00 68.81 112 GLY A O 1
ATOM 897 N N . ILE A 1 113 ? 15.836 -6.489 -6.931 1.00 73.62 113 ILE A N 1
ATOM 898 C CA . ILE A 1 113 ? 15.711 -6.972 -5.553 1.00 73.62 113 ILE A CA 1
ATOM 899 C C . ILE A 1 113 ? 14.326 -6.584 -5.034 1.00 73.62 113 ILE A C 1
ATOM 901 O O . ILE A 1 113 ? 13.965 -5.408 -4.980 1.00 73.62 113 ILE A O 1
ATOM 905 N N . GLN A 1 114 ? 13.549 -7.586 -4.639 1.00 77.31 114 GLN A N 1
ATOM 906 C CA . GLN A 1 114 ? 12.223 -7.397 -4.070 1.00 77.31 114 GLN A CA 1
ATOM 907 C C . GLN A 1 114 ? 12.221 -7.851 -2.618 1.00 77.31 114 GLN A C 1
ATOM 909 O O . GLN A 1 114 ? 12.842 -8.852 -2.254 1.00 77.31 114 GLN A O 1
ATOM 914 N N . VAL A 1 115 ? 11.503 -7.105 -1.784 1.00 74.50 115 VAL A N 1
ATOM 915 C CA . VAL A 1 115 ? 11.242 -7.532 -0.418 1.00 74.50 115 VAL A CA 1
ATOM 916 C C . VAL A 1 115 ? 10.178 -8.614 -0.508 1.00 74.50 115 VAL A C 1
ATOM 918 O O . VAL A 1 115 ? 9.034 -8.340 -0.860 1.00 74.50 115 VAL A O 1
ATOM 921 N N . CYS A 1 116 ? 10.551 -9.856 -0.212 1.00 63.53 116 CYS A N 1
ATOM 922 C CA . CYS A 1 116 ? 9.547 -10.886 0.001 1.00 63.53 116 CYS A CA 1
ATOM 923 C C . CYS A 1 116 ? 8.777 -10.529 1.277 1.00 63.53 116 CYS A C 1
ATOM 925 O O . CYS A 1 116 ? 9.417 -10.350 2.321 1.00 63.53 116 CYS A O 1
ATOM 927 N N . PRO A 1 117 ? 7.437 -10.436 1.244 1.00 55.38 117 PRO A N 1
ATOM 928 C CA . PRO A 1 117 ? 6.689 -10.381 2.485 1.00 55.38 117 PRO A CA 1
ATOM 929 C C . PRO A 1 117 ? 7.027 -11.645 3.281 1.00 55.38 117 PRO A C 1
ATOM 931 O O . PRO A 1 117 ? 7.035 -12.752 2.731 1.00 55.38 117 PRO A O 1
ATOM 934 N N . LEU A 1 118 ? 7.351 -11.486 4.570 1.00 42.47 118 LEU A N 1
ATOM 935 C CA . LEU A 1 118 ? 7.411 -12.629 5.472 1.00 42.47 118 LEU A CA 1
ATOM 936 C C . LEU A 1 118 ? 6.030 -13.285 5.409 1.00 42.47 118 LEU A C 1
ATOM 938 O O . LEU A 1 118 ? 5.054 -12.718 5.896 1.00 42.47 118 LEU A O 1
ATOM 942 N N . LYS A 1 119 ? 5.939 -14.468 4.795 1.00 40.22 119 LYS A N 1
ATOM 943 C CA . LYS A 1 119 ? 4.790 -15.343 4.999 1.00 40.22 119 LYS A CA 1
ATOM 944 C C . LYS A 1 119 ? 4.824 -15.691 6.480 1.00 40.22 119 LYS A C 1
ATOM 946 O O . LYS A 1 119 ? 5.677 -16.479 6.893 1.00 40.22 119 LYS A O 1
ATOM 951 N N . LEU A 1 120 ? 3.976 -15.045 7.280 1.00 39.75 120 LEU A N 1
ATOM 952 C CA . LEU A 1 120 ? 3.693 -15.516 8.626 1.00 39.75 120 LEU A CA 1
ATOM 953 C C . LEU A 1 120 ? 3.120 -16.919 8.412 1.00 39.75 120 LEU A C 1
ATOM 955 O O . LEU A 1 120 ? 2.006 -17.063 7.922 1.00 39.75 120 LEU A O 1
ATOM 959 N N . LYS A 1 121 ? 3.950 -17.949 8.600 1.00 32.56 121 LYS A N 1
ATOM 960 C CA . LYS A 1 121 ? 3.475 -19.327 8.575 1.00 32.56 121 LYS A CA 1
ATOM 961 C C . LYS A 1 121 ? 2.461 -19.438 9.700 1.00 32.56 121 LYS A C 1
ATOM 963 O O . LYS A 1 121 ? 2.789 -19.074 10.828 1.00 32.56 121 LYS A O 1
ATOM 968 N N . ASP A 1 122 ? 1.272 -19.905 9.349 1.00 39.81 122 ASP A N 1
ATOM 969 C CA . ASP A 1 122 ? 0.235 -20.306 10.284 1.00 39.81 122 ASP A CA 1
ATOM 970 C C . ASP A 1 122 ? 0.861 -21.143 11.411 1.00 39.81 122 ASP A C 1
ATOM 972 O O . ASP A 1 122 ? 1.511 -22.163 11.151 1.00 39.81 122 ASP A O 1
ATOM 976 N N . VAL A 1 123 ? 0.703 -20.668 12.646 1.00 35.28 123 VAL A N 1
ATOM 977 C CA . VAL A 1 123 ? 0.877 -21.444 13.880 1.00 35.28 123 VAL A CA 1
ATOM 978 C C . VAL A 1 123 ? -0.406 -21.299 14.672 1.00 35.28 123 VAL A C 1
ATOM 980 O O . VAL A 1 123 ? -0.845 -20.139 14.843 1.00 35.28 123 VAL A O 1
#

Secondary structure (DSSP, 8-state):
-EEEEE--TTEEEEEE-SEEEPPPP--SS-SS--------EEEEES-SSS--EEEEEEEEE-TTS-EEEEEEEEEEPPSS-S---GGG-----B-----HHHHHHHHHT--------------